Protein AF-A0A7S3T063-F1 (afdb_monomer)

Solvent-acc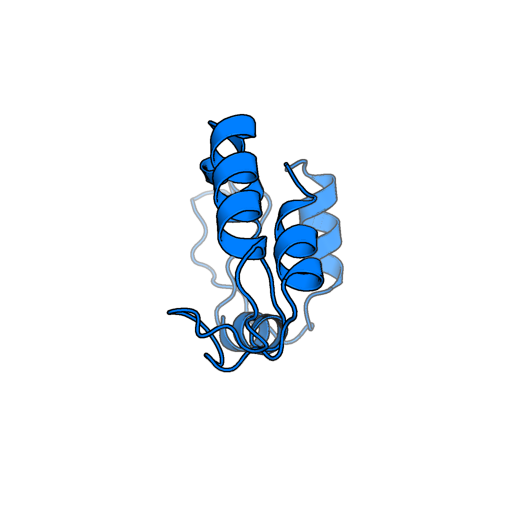essible surface area (backbone atoms only — not comparable to full-atom values): 6629 Å² total; per-residue (Å²): 140,52,78,67,58,60,54,60,54,58,73,70,54,69,91,82,62,51,67,52,90,76,65,58,81,89,59,77,56,102,69,81,54,65,68,63,61,61,69,60,50,64,74,53,37,84,64,90,70,63,55,68,66,44,54,76,72,51,52,55,79,47,38,68,64,46,52,52,49,53,54,59,58,40,71,49,94,51,61,60,45,70,56,100,61,74,68,45,72,41,81,40,44,36,67,58,55,52,59,49,51,75,88,101

InterPro domains:
  IPR025638 Protein of unknown function DUF4336 [PF14234] (26-103)
  IPR025638 Protein of unknown function DUF4336 [PTHR33835] (39-104)

Structure (mmCIF, N/CA/C/O backbone):
data_AF-A0A7S3T063-F1
#
_entry.id   AF-A0A7S3T063-F1
#
loop_
_atom_site.group_PDB
_atom_site.id
_atom_site.type_symbol
_atom_site.label_atom_id
_atom_site.label_alt_id
_atom_site.label_comp_id
_atom_site.label_asym_id
_atom_site.label_entity_id
_atom_site.label_seq_id
_atom_site.pd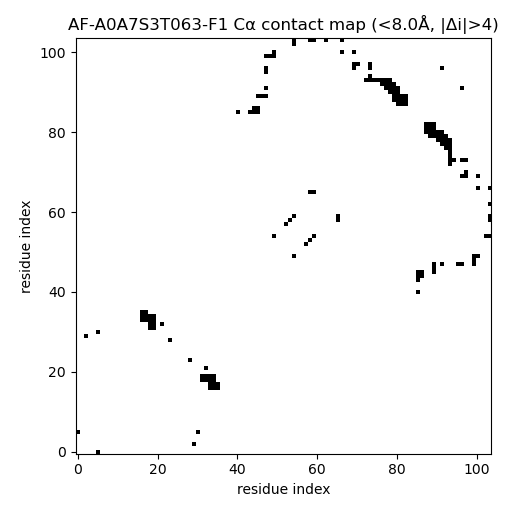bx_PDB_ins_code
_atom_site.Cartn_x
_atom_site.Cartn_y
_atom_site.Cartn_z
_atom_site.occupancy
_atom_site.B_iso_or_equiv
_atom_site.auth_seq_id
_atom_site.auth_comp_id
_atom_site.auth_asym_id
_atom_site.auth_atom_id
_atom_site.pdbx_PDB_model_num
ATOM 1 N N . VAL A 1 1 ? 14.591 9.531 -4.959 1.00 48.91 1 VAL A N 1
ATOM 2 C CA . VAL A 1 1 ? 15.380 8.591 -5.811 1.00 48.91 1 VAL A CA 1
ATOM 3 C C . VAL A 1 1 ? 16.777 9.140 -6.090 1.00 48.91 1 VAL A C 1
ATOM 5 O O . VAL A 1 1 ? 16.905 10.189 -6.709 1.00 48.91 1 VAL A O 1
ATOM 8 N N . THR A 1 2 ? 17.823 8.440 -5.653 1.00 49.16 2 THR A N 1
ATOM 9 C CA . THR A 1 2 ? 19.228 8.805 -5.925 1.00 49.16 2 THR A CA 1
ATOM 10 C C . THR A 1 2 ? 19.820 7.766 -6.874 1.00 49.16 2 THR A C 1
ATOM 12 O O . THR A 1 2 ? 19.411 6.611 -6.841 1.00 49.16 2 THR A O 1
ATOM 15 N N . LEU A 1 3 ? 20.825 8.117 -7.680 1.00 42.97 3 LEU A N 1
ATOM 16 C CA . LEU A 1 3 ? 21.509 7.192 -8.607 1.00 42.97 3 LEU A CA 1
ATOM 17 C C . LEU A 1 3 ? 21.862 5.821 -7.982 1.00 42.97 3 LEU A C 1
ATOM 19 O O . LEU A 1 3 ? 21.784 4.791 -8.646 1.00 42.97 3 LEU A O 1
ATOM 23 N N . LYS A 1 4 ? 22.173 5.795 -6.679 1.00 46.50 4 LYS A N 1
ATOM 24 C CA . LYS A 1 4 ? 22.447 4.569 -5.915 1.00 46.50 4 LYS A CA 1
ATOM 25 C C . LYS A 1 4 ? 21.251 3.613 -5.801 1.00 46.50 4 LYS A C 1
ATOM 27 O O . LYS A 1 4 ? 21.461 2.407 -5.881 1.00 46.50 4 LYS A O 1
ATOM 32 N N . SER A 1 5 ? 20.022 4.112 -5.637 1.00 45.81 5 SER A N 1
ATOM 33 C CA . SER A 1 5 ? 18.836 3.248 -5.532 1.00 45.81 5 SER A CA 1
ATOM 34 C C . SER A 1 5 ? 18.488 2.615 -6.881 1.00 45.81 5 SER A C 1
ATOM 36 O O . SER A 1 5 ? 18.185 1.429 -6.937 1.00 45.81 5 SER A O 1
ATOM 38 N N . CYS A 1 6 ? 18.654 3.356 -7.983 1.00 43.78 6 CYS A N 1
ATOM 39 C CA . CYS A 1 6 ? 18.467 2.819 -9.336 1.00 43.78 6 CYS A CA 1
ATOM 40 C C . CYS A 1 6 ? 19.460 1.690 -9.663 1.00 43.78 6 CYS A C 1
ATOM 42 O O . CYS A 1 6 ? 19.092 0.699 -10.292 1.00 43.78 6 CYS A O 1
ATOM 44 N N . LEU A 1 7 ? 20.715 1.814 -9.217 1.00 49.94 7 LEU A N 1
ATOM 45 C CA . LEU A 1 7 ? 21.749 0.791 -9.416 1.00 49.94 7 LEU A CA 1
ATOM 46 C C . LEU A 1 7 ? 21.499 -0.473 -8.578 1.00 49.94 7 LEU A C 1
ATOM 48 O O . LEU A 1 7 ? 21.766 -1.580 -9.047 1.00 49.94 7 LEU A O 1
ATOM 52 N N . ALA A 1 8 ? 20.958 -0.323 -7.367 1.00 54.00 8 ALA A N 1
ATOM 53 C CA . ALA A 1 8 ? 20.599 -1.451 -6.508 1.00 54.00 8 ALA A CA 1
ATOM 54 C C . ALA A 1 8 ? 19.398 -2.249 -7.048 1.00 54.00 8 ALA A C 1
ATOM 56 O O . ALA A 1 8 ? 19.343 -3.464 -6.877 1.00 54.00 8 ALA A O 1
ATOM 57 N N . ASP A 1 9 ? 18.464 -1.593 -7.737 1.00 53.75 9 ASP A N 1
ATOM 58 C CA . ASP A 1 9 ? 17.361 -2.275 -8.423 1.00 53.75 9 ASP A CA 1
ATOM 59 C C . ASP A 1 9 ? 17.815 -2.977 -9.708 1.00 53.75 9 ASP A C 1
ATOM 61 O O . ASP A 1 9 ? 17.300 -4.042 -10.050 1.00 53.75 9 ASP A O 1
ATOM 65 N N . LEU A 1 10 ? 18.811 -2.430 -10.415 1.00 53.16 10 LEU A N 1
ATOM 66 C CA . LEU A 1 10 ? 19.389 -3.068 -11.604 1.00 53.16 10 LEU A CA 1
ATOM 67 C C . LEU A 1 10 ? 20.066 -4.406 -11.279 1.00 53.16 10 LEU A C 1
ATOM 69 O O . LEU A 1 10 ? 19.980 -5.333 -12.083 1.00 53.16 10 LEU A O 1
ATOM 73 N N . SER A 1 11 ? 20.689 -4.539 -10.105 1.00 57.84 11 SER A N 1
ATOM 74 C CA . SER A 1 11 ? 21.353 -5.785 -9.696 1.00 57.84 11 SER A CA 1
ATOM 75 C C . SER A 1 11 ? 20.384 -6.912 -9.324 1.00 57.84 11 SER A C 1
ATOM 77 O O . SER A 1 11 ? 20.790 -8.073 -9.291 1.00 57.84 11 SER A O 1
ATOM 79 N N . ARG A 1 12 ? 19.103 -6.596 -9.089 1.00 57.91 12 ARG A N 1
ATOM 80 C CA . ARG A 1 12 ? 18.048 -7.575 -8.775 1.00 57.91 12 ARG A CA 1
ATOM 81 C C . ARG A 1 12 ? 17.314 -8.099 -10.008 1.00 57.91 12 ARG A C 1
ATOM 83 O O . ARG A 1 12 ? 16.494 -9.006 -9.882 1.00 57.91 12 ARG A O 1
ATOM 90 N N . ARG A 1 13 ? 17.575 -7.546 -11.198 1.00 57.06 13 ARG A N 1
ATOM 91 C CA . ARG A 1 13 ? 16.874 -7.959 -12.420 1.00 57.06 13 ARG A CA 1
ATOM 92 C C . ARG A 1 13 ? 17.368 -9.330 -12.902 1.00 57.06 13 ARG A C 1
ATOM 94 O O . ARG A 1 13 ? 18.580 -9.557 -12.951 1.00 57.06 13 ARG A O 1
ATOM 101 N N . PRO A 1 14 ? 16.466 -10.235 -13.320 1.00 56.91 14 PRO A N 1
ATOM 102 C CA . PRO A 1 14 ? 16.871 -11.451 -14.011 1.00 56.91 14 PRO A CA 1
ATOM 103 C C . PRO A 1 14 ? 17.581 -11.085 -15.323 1.00 56.91 14 PRO A C 1
ATOM 105 O O . PRO A 1 14 ? 17.113 -10.236 -16.083 1.00 56.91 14 PRO A O 1
ATOM 108 N N . ARG A 1 15 ? 18.721 -11.736 -15.597 1.00 55.38 15 ARG A N 1
ATOM 109 C CA . ARG A 1 15 ? 19.608 -11.443 -16.747 1.00 55.38 15 ARG A CA 1
ATOM 110 C C . ARG A 1 15 ? 18.946 -11.601 -18.126 1.00 55.38 15 ARG A C 1
ATOM 112 O O . ARG A 1 15 ? 19.551 -11.236 -19.124 1.00 55.38 15 ARG A O 1
ATOM 119 N N . THR A 1 16 ? 17.742 -12.162 -18.188 1.00 51.44 16 THR A N 1
ATOM 120 C CA . THR A 1 16 ? 17.015 -12.524 -19.413 1.00 51.44 16 THR A CA 1
ATOM 121 C C . THR A 1 16 ? 16.123 -11.415 -19.970 1.00 51.44 16 THR A C 1
ATOM 123 O O . THR A 1 16 ? 15.479 -11.611 -20.995 1.00 51.44 16 THR A O 1
ATOM 126 N N . MET A 1 17 ? 16.042 -10.261 -19.310 1.00 55.38 17 MET A N 1
ATOM 127 C CA . MET A 1 17 ? 15.191 -9.158 -19.752 1.00 55.38 17 MET A CA 1
ATOM 128 C C . MET A 1 17 ? 15.874 -8.412 -20.910 1.00 55.38 17 MET A C 1
ATOM 130 O O . MET A 1 17 ? 16.833 -7.670 -20.693 1.00 55.38 17 MET A O 1
ATOM 134 N N . GLU A 1 18 ? 15.411 -8.616 -22.147 1.00 55.25 18 GLU A N 1
ATOM 135 C CA . GLU A 1 18 ? 15.943 -7.879 -23.297 1.00 55.25 18 GLU A CA 1
ATOM 136 C C . GLU A 1 18 ? 15.711 -6.371 -23.127 1.00 55.25 18 GLU A C 1
ATOM 138 O O . GLU A 1 18 ? 14.642 -5.921 -22.710 1.00 55.25 18 GLU A O 1
ATOM 143 N N . VAL A 1 19 ? 16.720 -5.573 -23.461 1.00 57.41 19 VAL A N 1
ATOM 144 C CA . VAL A 1 19 ? 16.667 -4.112 -23.377 1.00 57.41 19 VAL A CA 1
ATOM 145 C C . VAL A 1 19 ? 16.131 -3.535 -24.692 1.00 57.41 19 VAL A C 1
ATOM 147 O O . VAL A 1 19 ? 16.509 -3.969 -25.785 1.00 57.41 19 VAL A O 1
ATOM 150 N N . LEU A 1 20 ? 15.241 -2.542 -24.618 1.00 51.25 20 LEU A N 1
ATOM 151 C CA . LEU A 1 20 ? 14.854 -1.752 -25.787 1.00 51.25 20 LEU A CA 1
ATOM 152 C C . LEU A 1 20 ? 16.029 -0.856 -26.195 1.00 51.25 20 LEU A C 1
ATOM 154 O O . LEU A 1 20 ? 16.484 -0.031 -25.410 1.00 51.25 20 LEU A O 1
ATOM 158 N N . SER A 1 21 ? 16.464 -0.968 -27.451 1.00 52.41 21 SER A N 1
ATOM 159 C CA . SER A 1 21 ? 17.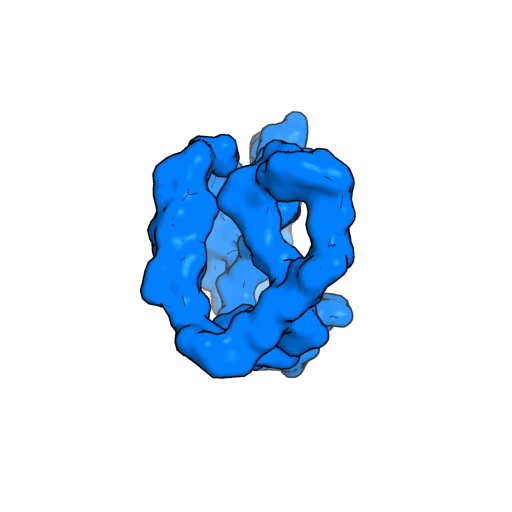381 -0.029 -28.123 1.00 52.41 21 SER A CA 1
ATOM 160 C C . SER A 1 21 ? 16.641 1.246 -28.571 1.00 52.41 21 SER A C 1
ATOM 162 O O . SER A 1 21 ? 16.869 1.761 -29.661 1.00 52.41 21 SER A O 1
ATOM 164 N N . GLY A 1 22 ? 15.676 1.706 -27.771 1.00 51.56 22 GLY A N 1
ATOM 165 C CA . GLY A 1 22 ? 14.892 2.922 -28.007 1.00 51.56 22 GLY A CA 1
ATOM 166 C C . GLY A 1 22 ? 15.525 4.120 -27.312 1.00 51.56 22 GLY A C 1
ATOM 167 O O . GLY A 1 22 ? 14.836 4.863 -26.618 1.00 51.56 22 GLY A O 1
ATOM 168 N N . ASP A 1 23 ? 16.849 4.224 -27.410 1.00 52.88 23 ASP A N 1
ATOM 169 C CA . ASP A 1 23 ? 17.638 5.228 -26.717 1.00 52.88 23 ASP A CA 1
ATOM 170 C C . ASP A 1 23 ? 17.194 6.626 -27.171 1.00 52.88 23 ASP A C 1
ATOM 172 O O . ASP A 1 23 ? 17.223 6.965 -28.355 1.00 52.88 23 ASP A O 1
ATOM 176 N N . VAL A 1 24 ? 16.826 7.472 -26.207 1.00 54.88 24 VAL A N 1
ATOM 177 C CA . VAL A 1 24 ? 17.050 8.916 -26.351 1.00 54.88 24 VAL A CA 1
ATOM 178 C C . VAL A 1 24 ? 18.482 9.106 -26.860 1.00 54.88 24 VAL A C 1
ATOM 180 O O . VAL A 1 24 ? 19.384 8.446 -26.325 1.00 54.88 24 VAL A O 1
ATOM 183 N N . PRO A 1 25 ? 18.721 9.979 -27.857 1.00 54.66 25 PRO A N 1
ATOM 184 C CA . PRO A 1 25 ? 20.057 10.181 -28.397 1.00 54.66 25 PRO A CA 1
ATOM 185 C C . PRO A 1 25 ? 21.076 10.365 -27.269 1.00 54.66 25 PRO A C 1
ATOM 187 O O . PRO A 1 25 ? 20.818 11.100 -26.316 1.00 54.66 25 PRO A O 1
ATOM 190 N N . LEU A 1 26 ? 22.221 9.686 -27.381 1.00 66.56 26 LEU A N 1
ATOM 191 C CA . LEU A 1 26 ? 23.342 9.747 -26.431 1.00 66.56 26 LEU A CA 1
ATOM 192 C C . LEU A 1 26 ? 23.126 9.058 -25.070 1.00 66.56 26 LEU A C 1
ATOM 194 O O . LEU A 1 26 ? 23.961 9.224 -24.185 1.00 66.56 26 LEU A O 1
ATOM 198 N N . GLY A 1 27 ? 22.062 8.270 -24.878 1.00 65.62 27 GLY A N 1
ATOM 199 C CA . GLY A 1 27 ? 21.883 7.520 -23.627 1.00 65.62 27 GLY A CA 1
ATOM 200 C C . GLY A 1 27 ? 21.690 8.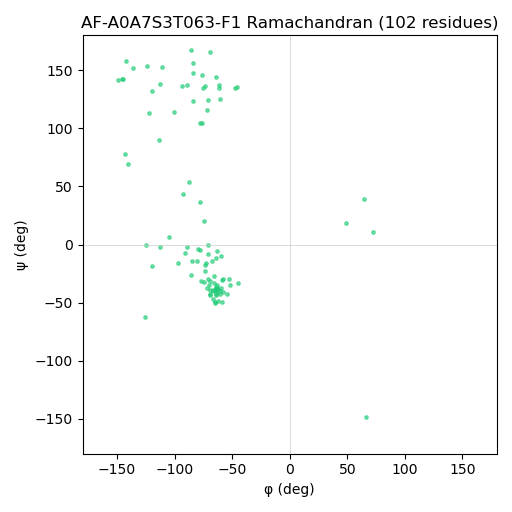431 -22.409 1.00 65.62 27 GLY A C 1
ATOM 201 O O . GLY A 1 27 ? 22.219 8.160 -21.335 1.00 65.62 27 GLY A O 1
ATOM 202 N N . LEU A 1 28 ? 20.939 9.524 -22.592 1.00 72.81 28 LEU A N 1
ATOM 203 C CA . LEU A 1 28 ? 20.716 10.593 -21.608 1.00 72.81 28 LEU A CA 1
ATOM 204 C C . LEU A 1 28 ? 20.220 10.105 -20.234 1.00 72.81 28 LEU A C 1
ATOM 206 O O . LEU A 1 28 ? 20.486 10.747 -19.217 1.00 72.81 28 LEU A O 1
ATOM 210 N N . TYR A 1 29 ? 19.488 8.991 -20.185 1.00 71.06 29 TYR A N 1
ATOM 211 C CA . TYR A 1 29 ? 18.967 8.452 -18.932 1.00 71.06 29 TYR A CA 1
ATOM 212 C C . TYR A 1 29 ? 19.912 7.410 -18.319 1.00 71.06 29 TYR A C 1
ATOM 214 O O . TYR A 1 29 ? 20.356 6.498 -19.015 1.00 71.06 29 TYR A O 1
ATOM 222 N N . PRO A 1 30 ? 20.150 7.445 -16.993 1.00 72.44 30 PRO A N 1
ATOM 223 C CA . PRO A 1 30 ? 20.968 6.453 -16.294 1.00 72.44 30 PRO A CA 1
ATOM 224 C C . PRO A 1 30 ? 20.264 5.092 -16.102 1.00 72.44 30 PRO A C 1
ATOM 226 O O . PRO A 1 30 ? 20.643 4.313 -15.227 1.00 72.44 30 PRO A O 1
ATOM 229 N N . TRP A 1 31 ? 19.228 4.787 -16.888 1.00 71.31 31 TRP A N 1
ATOM 230 C CA . TRP A 1 31 ? 18.508 3.513 -16.875 1.00 71.31 31 TRP A CA 1
ATOM 231 C C . TRP A 1 31 ? 18.115 3.089 -18.291 1.00 71.31 31 TRP A C 1
ATOM 233 O O . TRP A 1 31 ? 18.015 3.899 -19.208 1.00 71.31 31 TRP A O 1
ATOM 243 N N . ARG A 1 32 ? 17.876 1.787 -18.454 1.00 72.31 32 ARG A N 1
ATOM 244 C CA . ARG A 1 32 ? 17.463 1.159 -19.712 1.00 72.31 32 ARG A CA 1
ATOM 245 C C . ARG A 1 32 ? 16.032 0.633 -19.593 1.00 72.31 32 ARG A C 1
ATOM 247 O O . ARG A 1 32 ? 15.682 0.037 -18.567 1.00 72.31 32 ARG A O 1
ATOM 254 N N . TRP A 1 33 ? 15.230 0.835 -20.638 1.00 71.62 33 TRP A N 1
ATOM 255 C CA . TRP A 1 33 ? 13.874 0.293 -20.728 1.00 71.62 33 TRP A CA 1
ATOM 256 C C . TRP A 1 33 ? 13.921 -1.198 -21.035 1.00 71.62 33 TRP A C 1
ATOM 258 O O . TRP A 1 33 ? 14.674 -1.648 -21.901 1.00 71.62 33 TRP A O 1
ATOM 268 N N . ALA A 1 34 ? 13.118 -1.969 -20.320 1.00 73.56 34 ALA A N 1
ATOM 269 C CA . ALA A 1 34 ? 12.968 -3.383 -20.595 1.00 73.56 34 ALA A CA 1
ATOM 270 C C . ALA A 1 34 ? 11.939 -3.628 -21.702 1.00 73.56 34 ALA A C 1
ATOM 272 O O . ALA A 1 34 ? 10.966 -2.889 -21.808 1.00 73.56 34 ALA A O 1
ATOM 273 N N . ARG A 1 35 ? 12.137 -4.680 -22.501 1.00 74.19 35 ARG A N 1
ATOM 274 C CA . ARG A 1 35 ? 11.189 -5.114 -23.540 1.00 74.19 35 ARG A CA 1
ATOM 275 C C . ARG A 1 35 ? 9.979 -5.854 -22.994 1.00 74.19 35 ARG A C 1
ATOM 277 O O . ARG A 1 35 ? 8.920 -5.804 -23.605 1.00 74.19 35 ARG A O 1
ATOM 284 N N . ASP A 1 36 ? 10.155 -6.567 -21.888 1.00 82.31 36 ASP A N 1
ATOM 285 C CA . A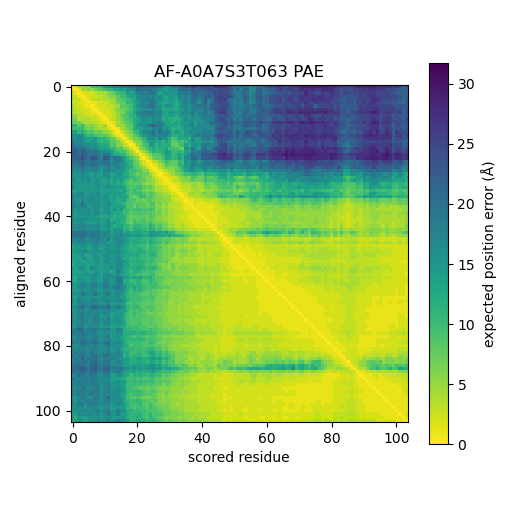SP A 1 36 ? 9.110 -7.385 -21.283 1.00 82.31 36 ASP A CA 1
ATOM 286 C C . ASP A 1 36 ? 8.861 -6.935 -19.850 1.00 82.31 36 ASP A C 1
ATOM 288 O O . ASP A 1 36 ? 9.717 -7.091 -18.982 1.00 82.31 36 ASP A O 1
ATOM 292 N N . GLU A 1 37 ? 7.682 -6.380 -19.601 1.00 80.75 37 GLU A N 1
ATOM 293 C CA . GLU A 1 37 ? 7.273 -5.927 -18.275 1.00 80.75 37 GLU A CA 1
ATOM 294 C C . GLU A 1 37 ? 6.669 -7.060 -17.433 1.00 80.75 37 GLU A C 1
ATOM 296 O O . GLU A 1 37 ? 6.579 -6.926 -16.211 1.00 80.75 37 GLU A O 1
ATOM 301 N N . ARG A 1 38 ? 6.304 -8.204 -18.041 1.00 86.81 38 ARG A N 1
ATOM 302 C CA . ARG A 1 38 ? 5.640 -9.322 -17.345 1.00 86.81 38 ARG A CA 1
ATOM 303 C C . ARG A 1 38 ? 6.407 -9.810 -16.113 1.00 86.81 38 ARG A C 1
ATOM 305 O O . ARG A 1 38 ? 5.754 -9.987 -15.090 1.00 86.81 38 ARG A O 1
ATOM 312 N N . PRO A 1 39 ? 7.749 -9.966 -16.126 1.00 86.06 39 PRO A N 1
ATOM 313 C CA . PRO A 1 39 ? 8.489 -10.358 -14.925 1.00 86.06 39 PRO A CA 1
ATOM 314 C C . PRO A 1 39 ? 8.325 -9.367 -13.766 1.00 86.06 39 PRO A C 1
ATOM 316 O O . PRO A 1 39 ? 8.216 -9.780 -12.615 1.00 86.06 39 PRO A O 1
ATOM 319 N N . SER A 1 40 ? 8.268 -8.065 -14.061 1.00 82.75 40 SER A N 1
ATOM 320 C CA . SER A 1 40 ? 8.048 -7.023 -13.052 1.00 82.75 40 SER A CA 1
ATOM 321 C C . SER A 1 40 ? 6.629 -7.086 -12.488 1.00 82.75 40 SER A C 1
ATOM 323 O O . SER A 1 40 ? 6.447 -7.008 -11.276 1.00 82.75 40 SER A O 1
ATOM 325 N N . PHE A 1 41 ? 5.622 -7.274 -13.347 1.00 84.44 41 PHE A N 1
ATOM 326 C CA . PHE A 1 41 ? 4.236 -7.444 -12.904 1.00 84.44 41 PHE A CA 1
ATOM 327 C C . PHE A 1 41 ? 4.061 -8.714 -12.063 1.00 84.44 41 PHE A C 1
ATOM 329 O O . PHE A 1 41 ? 3.440 -8.657 -11.005 1.00 84.44 41 PHE A O 1
ATOM 336 N N . GLU A 1 42 ? 4.657 -9.834 -12.475 1.00 85.94 42 GLU A N 1
ATOM 337 C CA . GLU A 1 42 ? 4.648 -11.090 -11.718 1.00 85.94 42 GLU A CA 1
ATOM 338 C C . GLU A 1 42 ? 5.308 -10.946 -10.343 1.00 85.94 42 GLU A C 1
ATOM 340 O O . GLU A 1 42 ? 4.774 -11.437 -9.350 1.00 85.94 42 GLU A O 1
ATOM 345 N N . ALA A 1 43 ? 6.414 -10.205 -10.246 1.00 83.50 43 ALA A N 1
ATOM 346 C CA . ALA A 1 43 ? 7.062 -9.932 -8.966 1.00 83.50 43 ALA A CA 1
ATOM 347 C C . ALA A 1 43 ? 6.198 -9.074 -8.018 1.00 83.50 43 ALA A C 1
ATOM 349 O O . ALA A 1 43 ? 6.336 -9.181 -6.800 1.00 83.50 43 ALA A O 1
ATOM 350 N N . LEU A 1 44 ? 5.304 -8.235 -8.556 1.00 82.06 44 LEU A N 1
ATOM 351 C CA . LEU A 1 44 ? 4.482 -7.302 -7.777 1.00 82.06 44 LEU A CA 1
ATOM 352 C C . LEU A 1 44 ? 3.067 -7.818 -7.474 1.00 82.06 44 LEU A C 1
ATOM 354 O O . LEU A 1 44 ? 2.402 -7.287 -6.587 1.00 82.06 44 LEU A O 1
ATOM 358 N N . ARG A 1 45 ? 2.580 -8.852 -8.172 1.00 79.50 45 ARG A N 1
ATOM 359 C CA . ARG A 1 45 ? 1.145 -9.184 -8.187 1.00 79.50 45 ARG A CA 1
ATOM 360 C C . ARG A 1 45 ? 0.558 -9.760 -6.889 1.00 79.50 45 ARG A C 1
ATOM 362 O O . ARG A 1 45 ? -0.654 -9.953 -6.836 1.00 79.50 45 ARG A O 1
ATOM 369 N N . GLY A 1 46 ? 1.368 -10.092 -5.882 1.00 73.94 46 GLY A N 1
ATOM 370 C CA . GLY A 1 46 ? 0.949 -10.914 -4.733 1.00 73.94 46 GLY A CA 1
ATOM 371 C C . GLY A 1 46 ? 0.898 -10.222 -3.368 1.00 73.94 46 GLY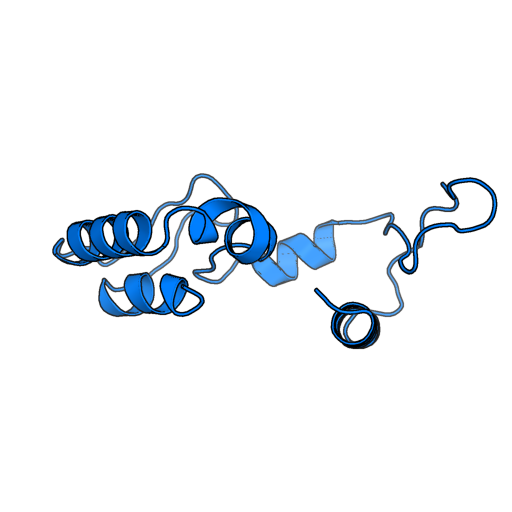 A C 1
ATOM 372 O O . GLY A 1 46 ? 0.542 -10.872 -2.388 1.00 73.94 46 GLY A O 1
ATOM 373 N N . GLY A 1 47 ? 1.267 -8.944 -3.274 1.00 82.44 47 GLY A N 1
ATOM 374 C CA . GLY A 1 47 ? 1.406 -8.242 -1.996 1.00 82.44 47 GLY A CA 1
ATOM 375 C C . GLY A 1 47 ? 0.557 -6.983 -1.903 1.00 82.44 47 GLY A C 1
ATOM 376 O O . GLY A 1 47 ? 0.272 -6.334 -2.908 1.00 82.44 47 GLY A O 1
ATOM 377 N N . LEU A 1 48 ? 0.191 -6.612 -0.674 1.00 88.94 48 LEU A N 1
ATOM 378 C CA . LEU A 1 48 ? -0.291 -5.263 -0.406 1.00 88.94 48 LEU A CA 1
ATOM 379 C C . LEU A 1 48 ? 0.894 -4.302 -0.501 1.00 88.94 48 LEU A C 1
ATOM 381 O O . LEU A 1 48 ? 1.830 -4.403 0.288 1.00 88.94 48 LEU A O 1
ATOM 385 N N . LEU A 1 49 ? 0.857 -3.392 -1.469 1.00 86.00 49 LEU A N 1
ATOM 386 C CA . LEU A 1 49 ? 1.889 -2.378 -1.644 1.00 86.00 49 LEU A CA 1
ATOM 387 C C . LEU A 1 49 ? 1.283 -1.072 -2.156 1.00 86.00 49 LEU A C 1
ATOM 389 O O . LEU A 1 49 ? 0.409 -1.077 -3.024 1.00 86.00 49 LEU A O 1
ATOM 393 N N . CYS A 1 50 ? 1.800 0.051 -1.669 1.00 90.38 50 CYS A N 1
ATOM 394 C CA . CYS A 1 50 ? 1.709 1.321 -2.380 1.00 90.38 50 CYS A CA 1
ATOM 395 C C . CYS A 1 50 ? 2.858 1.362 -3.390 1.00 90.38 50 CYS A C 1
ATOM 397 O O . CYS A 1 50 ? 4.011 1.185 -3.013 1.00 90.38 50 CYS A O 1
ATOM 399 N N . ALA A 1 51 ? 2.5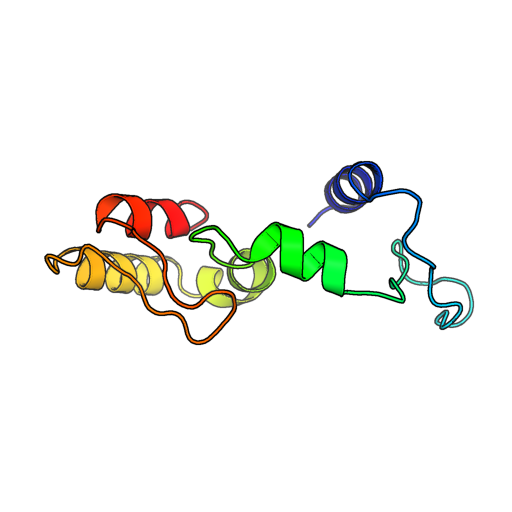80 1.542 -4.682 1.00 87.56 51 ALA A N 1
ATOM 400 C CA . ALA A 1 51 ? 3.646 1.515 -5.686 1.00 87.56 51 ALA A CA 1
ATOM 401 C C . ALA A 1 51 ? 4.634 2.681 -5.462 1.00 87.56 51 ALA A C 1
ATOM 403 O O . ALA A 1 51 ? 4.172 3.774 -5.129 1.00 87.56 51 ALA A O 1
ATOM 404 N N . PRO A 1 52 ? 5.954 2.512 -5.690 1.00 86.88 52 PRO A N 1
ATOM 405 C CA . PRO A 1 52 ? 6.956 3.546 -5.394 1.00 86.88 52 PRO A CA 1
ATOM 406 C C . PRO A 1 52 ? 6.651 4.923 -5.996 1.00 86.88 52 PRO A C 1
ATOM 408 O O . PRO A 1 52 ? 6.891 5.947 -5.368 1.00 86.88 52 PRO A O 1
ATOM 411 N N . ILE A 1 53 ? 6.051 4.966 -7.191 1.00 87.62 53 ILE A N 1
ATOM 412 C CA . ILE A 1 53 ? 5.644 6.229 -7.820 1.00 87.62 53 ILE A CA 1
ATOM 413 C C . ILE A 1 53 ? 4.568 6.972 -7.012 1.00 87.62 53 ILE A C 1
ATOM 415 O O . ILE A 1 53 ? 4.599 8.197 -6.928 1.00 87.62 53 ILE A O 1
ATOM 419 N N . LEU A 1 54 ? 3.637 6.242 -6.386 1.00 91.31 54 LEU A N 1
ATOM 420 C CA . LEU A 1 54 ? 2.626 6.823 -5.507 1.00 91.31 54 LEU A CA 1
ATOM 421 C C . LEU A 1 54 ? 3.275 7.352 -4.229 1.00 91.31 54 LEU A C 1
ATOM 423 O O . LEU A 1 54 ? 2.890 8.421 -3.769 1.00 91.31 54 LEU A O 1
ATOM 427 N N . GLN A 1 55 ? 4.266 6.631 -3.698 1.00 92.56 55 GLN A N 1
ATOM 428 C CA . GLN A 1 55 ? 4.970 7.012 -2.475 1.00 92.56 55 GLN A CA 1
ATOM 429 C C . GLN A 1 55 ? 5.757 8.315 -2.650 1.00 92.56 55 GLN A C 1
ATOM 431 O O . GLN A 1 55 ? 5.604 9.252 -1.874 1.00 92.56 55 GLN A O 1
ATOM 436 N N . GLU A 1 56 ? 6.553 8.395 -3.715 1.00 91.50 56 GLU A N 1
ATOM 437 C CA . GLU A 1 56 ? 7.527 9.473 -3.907 1.00 91.50 56 GLU A CA 1
ATOM 438 C C . GLU A 1 56 ? 6.944 10.725 -4.571 1.00 91.50 56 GLU A C 1
ATOM 440 O O . GLU A 1 56 ? 7.503 11.812 -4.414 1.00 91.50 56 GLU A O 1
ATOM 445 N N . LEU A 1 57 ? 5.870 10.596 -5.362 1.00 92.62 57 LEU A N 1
ATOM 446 C CA . LEU A 1 57 ? 5.399 11.696 -6.214 1.00 92.62 57 LEU A CA 1
ATOM 447 C C . LEU A 1 57 ? 3.979 12.177 -5.926 1.00 92.62 57 LEU A C 1
ATOM 449 O O . LEU A 1 57 ? 3.618 13.248 -6.426 1.00 92.62 57 LEU A O 1
ATOM 453 N N . ILE A 1 58 ? 3.149 11.392 -5.233 1.00 94.50 58 ILE A N 1
ATOM 454 C CA . ILE A 1 58 ? 1.705 11.656 -5.132 1.00 94.50 58 ILE A CA 1
ATOM 455 C C . ILE A 1 58 ? 1.252 11.727 -3.676 1.00 94.50 58 ILE A C 1
ATOM 457 O O . ILE A 1 58 ? 0.774 12.772 -3.243 1.00 94.50 58 ILE A O 1
ATOM 461 N N . LEU A 1 59 ? 1.387 10.635 -2.927 1.00 95.25 59 LEU A N 1
ATOM 462 C CA . LEU A 1 59 ? 0.818 10.495 -1.584 1.00 95.25 59 LEU A CA 1
ATOM 463 C C . LEU A 1 59 ? 1.583 11.313 -0.534 1.00 95.25 59 LEU A C 1
ATOM 465 O O . LEU A 1 59 ? 1.006 11.720 0.467 1.00 95.25 59 LEU A O 1
ATOM 469 N N . ASN A 1 60 ? 2.845 11.646 -0.803 1.00 93.69 60 ASN A N 1
ATOM 470 C CA . ASN A 1 60 ? 3.662 12.527 0.030 1.00 93.69 60 ASN A CA 1
ATOM 471 C C . ASN A 1 60 ? 3.364 14.030 -0.134 1.00 93.69 60 ASN A C 1
ATOM 473 O O . ASN A 1 60 ? 3.951 14.841 0.576 1.00 93.69 60 ASN A O 1
ATOM 477 N N . ARG A 1 61 ? 2.483 14.437 -1.060 1.00 96.38 61 ARG A N 1
ATOM 478 C CA . ARG A 1 61 ? 2.144 15.862 -1.252 1.00 96.38 61 ARG A CA 1
ATOM 479 C C . ARG A 1 61 ? 1.313 16.436 -0.106 1.00 96.38 61 ARG A C 1
ATOM 481 O O . ARG A 1 61 ? 1.402 17.628 0.164 1.00 96.38 61 ARG A O 1
ATOM 488 N N . PHE A 1 62 ? 0.514 15.584 0.532 1.00 97.06 62 PHE A N 1
ATOM 489 C CA . PHE A 1 62 ? -0.377 15.905 1.647 1.00 97.06 62 PHE A CA 1
ATOM 490 C C . PHE A 1 62 ? -0.326 14.738 2.649 1.00 97.06 62 PHE A C 1
ATOM 492 O O . PHE A 1 62 ? -1.256 13.923 2.697 1.00 97.06 62 PHE A O 1
ATOM 499 N N . PRO A 1 63 ? 0.815 14.551 3.343 1.00 96.44 63 PRO A N 1
ATOM 500 C CA . PRO A 1 63 ? 1.089 13.325 4.091 1.00 96.44 63 PRO A CA 1
ATOM 501 C C . PRO A 1 63 ? 0.138 13.154 5.278 1.00 96.44 63 PRO A C 1
ATOM 503 O O . PRO A 1 63 ? -0.378 12.060 5.492 1.00 96.44 63 PRO A O 1
ATOM 506 N N . GLU A 1 64 ? -0.177 14.242 5.985 1.00 97.88 64 GLU A N 1
ATOM 507 C CA . GLU A 1 64 ? -1.099 14.231 7.121 1.00 97.88 64 GLU A CA 1
ATOM 508 C C . GLU A 1 64 ? -2.520 13.858 6.674 1.00 97.88 64 GLU A C 1
ATOM 510 O O . GLU A 1 64 ? -3.130 12.937 7.213 1.00 97.88 64 GLU A O 1
ATOM 515 N N . GLU A 1 65 ? -3.048 14.498 5.630 1.00 98.06 65 GLU A N 1
ATOM 516 C CA . GLU A 1 65 ? -4.385 14.216 5.104 1.00 98.06 65 GLU A CA 1
ATOM 517 C C . GLU A 1 65 ? -4.494 12.789 4.553 1.00 98.06 65 GLU A C 1
ATOM 519 O O . GLU A 1 65 ? -5.518 12.116 4.740 1.00 98.06 65 GLU A O 1
ATOM 524 N N . THR A 1 66 ? -3.429 12.308 3.906 1.00 97.56 66 THR A N 1
ATOM 525 C CA . THR A 1 66 ? -3.346 10.941 3.385 1.00 97.56 66 THR A CA 1
ATOM 526 C C . THR A 1 66 ? -3.331 9.925 4.524 1.00 97.56 66 THR A C 1
ATOM 528 O O . THR A 1 66 ? -4.112 8.968 4.499 1.00 97.56 66 THR A O 1
ATOM 531 N N . LEU A 1 67 ? -2.516 10.146 5.559 1.00 97.75 67 LEU A N 1
ATOM 532 C CA . LEU A 1 67 ? -2.440 9.262 6.720 1.00 97.75 67 LEU A CA 1
ATOM 533 C C . LEU A 1 67 ? -3.741 9.276 7.532 1.00 97.75 67 LEU A C 1
ATOM 535 O O . LEU A 1 67 ? -4.220 8.222 7.960 1.00 97.75 67 LEU A O 1
ATOM 539 N N . GLN A 1 68 ? -4.383 10.436 7.686 1.00 98.44 68 GLN A N 1
ATOM 540 C CA . GLN A 1 68 ? -5.705 10.544 8.303 1.00 98.44 68 GLN A CA 1
ATOM 541 C C . GLN A 1 68 ? -6.752 9.744 7.526 1.00 98.44 68 GLN A C 1
ATOM 543 O O . GLN A 1 68 ? -7.575 9.050 8.130 1.00 98.44 68 GLN A O 1
ATOM 548 N N . TRP A 1 69 ? -6.741 9.810 6.191 1.00 97.94 69 TRP A N 1
ATOM 549 C CA . TRP A 1 69 ? -7.621 8.989 5.361 1.00 97.94 69 TRP A CA 1
ATOM 550 C C . TRP A 1 69 ? -7.342 7.492 5.541 1.00 97.94 69 TRP A C 1
ATOM 552 O O . TRP A 1 69 ? -8.281 6.743 5.829 1.00 97.94 69 TRP A O 1
ATOM 562 N N . ALA A 1 70 ? -6.079 7.063 5.466 1.00 97.62 70 ALA A N 1
ATOM 563 C CA . ALA A 1 70 ? -5.695 5.666 5.661 1.00 97.62 70 ALA A CA 1
ATOM 564 C C . ALA A 1 70 ? -6.126 5.153 7.048 1.00 97.62 70 ALA A C 1
ATOM 566 O O . ALA A 1 70 ? -6.693 4.064 7.164 1.00 97.62 70 ALA A O 1
ATOM 567 N N . THR A 1 71 ? -5.968 5.985 8.081 1.00 98.38 71 THR A N 1
ATOM 568 C CA . THR A 1 71 ? -6.409 5.723 9.459 1.00 98.38 71 THR A CA 1
ATOM 569 C C . THR A 1 71 ? -7.927 5.602 9.573 1.00 98.38 71 THR A C 1
ATOM 571 O O . THR A 1 71 ? -8.424 4.743 10.300 1.00 98.38 71 THR A O 1
ATOM 574 N N . ARG A 1 72 ? -8.703 6.421 8.848 1.00 98.62 72 ARG A N 1
ATOM 575 C CA . ARG A 1 72 ? -10.170 6.291 8.815 1.00 98.62 72 ARG A CA 1
ATOM 576 C C . ARG A 1 72 ? -10.606 4.962 8.201 1.00 98.62 72 ARG A C 1
ATOM 578 O O . ARG A 1 72 ? -11.495 4.325 8.760 1.00 98.62 72 ARG A O 1
ATOM 585 N N . VAL A 1 73 ? -9.970 4.532 7.110 1.00 98.19 73 VAL A N 1
ATOM 586 C CA . VAL A 1 73 ? -10.242 3.233 6.468 1.00 98.19 73 VAL A CA 1
ATOM 587 C C . VAL A 1 73 ? -9.898 2.074 7.410 1.00 98.19 73 VAL A C 1
ATOM 589 O O . VAL A 1 73 ? -10.679 1.133 7.541 1.00 98.19 73 VAL A O 1
ATOM 592 N N . ALA A 1 74 ? -8.789 2.171 8.150 1.00 98.19 74 ALA A N 1
ATOM 593 C CA . ALA A 1 74 ? -8.344 1.139 9.090 1.00 98.19 74 ALA A CA 1
ATOM 594 C C . ALA A 1 74 ? -9.303 0.887 10.275 1.00 98.19 74 ALA A C 1
ATOM 596 O O . ALA A 1 74 ? -9.164 -0.101 10.993 1.00 98.19 74 ALA A O 1
ATOM 597 N N . LYS A 1 75 ? -10.301 1.751 10.499 1.00 98.50 75 LYS A N 1
ATOM 598 C CA . LYS A 1 75 ? -11.339 1.525 11.521 1.00 98.50 75 LYS A CA 1
ATOM 599 C C . LYS A 1 75 ? -12.347 0.449 11.114 1.00 98.50 75 LYS A C 1
ATOM 601 O O . LYS A 1 75 ? -13.091 -0.049 11.960 1.00 98.50 75 LYS A O 1
ATOM 606 N N . TRP A 1 76 ? -12.420 0.109 9.831 1.00 98.38 76 TRP A N 1
ATOM 607 C CA . TRP A 1 76 ? -13.325 -0.918 9.332 1.00 98.38 76 TRP A CA 1
ATOM 608 C C . TRP A 1 76 ? -12.794 -2.317 9.652 1.00 98.38 76 TRP A C 1
ATOM 610 O O . TRP A 1 76 ? -11.594 -2.571 9.619 1.00 98.38 76 TRP A O 1
ATOM 620 N N . LYS A 1 77 ? -13.697 -3.265 9.919 1.00 97.62 77 LYS A N 1
ATOM 621 C CA . LYS A 1 77 ? -13.347 -4.661 10.233 1.00 97.62 77 LYS A CA 1
ATOM 622 C C . LYS A 1 77 ? -13.217 -5.516 8.967 1.00 97.62 77 LYS A C 1
ATOM 624 O O . LYS A 1 77 ? -13.901 -6.528 8.836 1.00 97.62 77 LYS A O 1
ATOM 629 N N . PHE A 1 78 ? -12.392 -5.091 8.010 1.00 97.81 78 PHE A N 1
ATOM 630 C CA . PHE A 1 78 ? -12.151 -5.875 6.796 1.00 97.81 78 PHE A CA 1
ATOM 631 C C . PHE A 1 78 ? -11.078 -6.946 7.011 1.00 97.81 78 PHE A C 1
ATOM 633 O O . PHE A 1 78 ? -10.210 -6.834 7.872 1.00 97.81 78 PHE A O 1
ATOM 640 N N . THR A 1 79 ? -11.141 -7.988 6.189 1.00 97.19 79 THR A N 1
ATOM 641 C CA . THR A 1 79 ? -10.149 -9.076 6.128 1.00 97.19 79 THR A CA 1
ATOM 642 C C . THR A 1 79 ? -9.579 -9.261 4.719 1.00 97.19 79 THR A C 1
ATOM 644 O O . THR A 1 79 ? -8.747 -10.140 4.480 1.00 97.19 79 THR A O 1
ATOM 647 N N . ARG A 1 80 ? -10.046 -8.445 3.769 1.00 94.81 80 ARG A N 1
ATOM 648 C CA . ARG A 1 80 ? -9.727 -8.530 2.348 1.00 94.81 80 ARG A CA 1
ATOM 649 C C . ARG A 1 80 ? -9.765 -7.142 1.715 1.00 94.81 80 ARG A C 1
ATOM 651 O O . ARG A 1 80 ? -10.653 -6.351 2.026 1.00 94.81 80 ARG A O 1
ATOM 658 N N . ILE A 1 81 ? -8.833 -6.890 0.803 1.00 93.75 81 ILE A N 1
ATOM 659 C CA . ILE A 1 81 ? -8.748 -5.692 -0.032 1.00 93.75 81 ILE A CA 1
ATOM 660 C C . ILE A 1 81 ? -8.838 -6.129 -1.496 1.00 93.75 81 ILE A C 1
ATOM 662 O O . ILE A 1 81 ? -8.146 -7.056 -1.921 1.00 93.75 81 ILE A O 1
ATOM 666 N N . ILE A 1 82 ? -9.693 -5.449 -2.260 1.00 92.50 82 ILE A N 1
ATOM 667 C CA . ILE A 1 82 ? -9.877 -5.664 -3.699 1.00 92.50 82 ILE A CA 1
ATOM 668 C C . ILE A 1 82 ? -9.388 -4.397 -4.414 1.00 92.50 82 ILE A C 1
ATOM 670 O O . ILE A 1 82 ? -10.162 -3.450 -4.563 1.00 92.50 82 ILE A O 1
ATOM 674 N N . PRO A 1 83 ? -8.096 -4.314 -4.781 1.00 89.12 83 PRO A N 1
ATOM 675 C CA . PRO A 1 83 ? -7.591 -3.201 -5.577 1.00 89.12 83 PRO A CA 1
ATOM 676 C C . PRO A 1 83 ? -8.141 -3.243 -7.011 1.00 89.12 83 PRO A C 1
ATOM 678 O O . PRO A 1 83 ? -8.655 -4.258 -7.471 1.00 89.12 83 PRO A O 1
ATOM 681 N N . CYS A 1 84 ? -7.993 -2.135 -7.740 1.00 87.88 84 CYS A N 1
ATOM 682 C CA . CYS A 1 84 ? -8.284 -2.077 -9.178 1.00 87.88 84 CYS A CA 1
ATOM 683 C C . CYS A 1 84 ? -7.149 -2.662 -10.047 1.00 87.88 84 CYS A C 1
ATOM 685 O O . CYS A 1 84 ? -7.272 -2.696 -11.271 1.00 87.88 84 CYS A O 1
ATOM 687 N N . HIS A 1 85 ? -6.031 -3.074 -9.439 1.00 82.94 85 HIS A N 1
ATOM 688 C CA . HIS A 1 85 ? -4.800 -3.483 -10.115 1.00 82.94 85 HIS A CA 1
ATOM 689 C C . HIS A 1 85 ? -4.208 -4.758 -9.496 1.00 82.94 85 HIS A C 1
ATOM 691 O O . HIS A 1 85 ? -4.314 -4.974 -8.290 1.00 82.94 85 HIS A O 1
ATOM 697 N N . PHE A 1 86 ? -3.479 -5.529 -10.311 1.00 82.88 86 PHE A N 1
ATOM 698 C CA . PHE A 1 86 ? -2.854 -6.813 -9.960 1.00 82.88 86 PHE A CA 1
ATOM 699 C C . PHE A 1 86 ? -3.866 -7.935 -9.660 1.00 82.88 86 PHE A C 1
ATOM 701 O O . PHE A 1 86 ? -4.919 -7.999 -10.287 1.00 82.88 86 PHE A O 1
ATOM 708 N N . SER A 1 87 ? -3.527 -8.875 -8.767 1.00 77.50 87 SER A N 1
ATOM 709 C CA . SER A 1 87 ? -4.302 -10.107 -8.544 1.00 77.50 87 SER A CA 1
ATOM 710 C C . SER A 1 87 ? -5.650 -9.892 -7.838 1.00 77.50 87 SER A C 1
ATOM 712 O O . SER A 1 87 ? -6.362 -10.865 -7.619 1.00 77.50 87 SER A O 1
ATOM 714 N N . ASN A 1 88 ? -6.009 -8.650 -7.481 1.00 77.75 88 ASN A N 1
ATOM 715 C CA . ASN A 1 88 ? -7.325 -8.213 -6.982 1.00 77.75 88 ASN A CA 1
ATOM 716 C C . ASN A 1 88 ? -7.957 -9.042 -5.831 1.00 77.75 88 ASN A C 1
ATOM 718 O O . ASN A 1 88 ? -9.152 -8.937 -5.560 1.00 77.75 88 ASN A O 1
ATOM 722 N N . ASP A 1 89 ? -7.170 -9.835 -5.105 1.00 88.75 89 ASP A N 1
ATOM 723 C CA . ASP A 1 89 ? -7.606 -10.618 -3.946 1.00 88.75 89 ASP A CA 1
ATOM 724 C C . ASP A 1 89 ? -6.513 -10.641 -2.877 1.00 88.75 89 ASP A C 1
ATOM 726 O O . ASP A 1 89 ? -5.751 -11.599 -2.741 1.00 88.75 89 ASP A O 1
ATOM 730 N N . ILE A 1 90 ? -6.408 -9.544 -2.130 1.00 91.75 90 ILE A N 1
ATOM 731 C CA . ILE A 1 90 ? -5.385 -9.403 -1.100 1.00 91.75 90 ILE A CA 1
ATOM 732 C C . ILE A 1 90 ? -6.021 -9.673 0.259 1.00 91.75 90 ILE A C 1
ATOM 734 O O . ILE A 1 90 ? -6.850 -8.897 0.738 1.00 91.75 90 ILE A O 1
ATOM 738 N N . ARG A 1 91 ? -5.610 -10.761 0.914 1.00 94.12 91 ARG A N 1
ATOM 739 C CA . ARG A 1 91 ? -5.948 -11.021 2.320 1.00 94.12 91 ARG A CA 1
ATOM 740 C C . ARG A 1 91 ? -5.086 -10.131 3.206 1.00 94.12 91 ARG A C 1
ATOM 742 O O . ARG A 1 91 ? -3.897 -10.391 3.371 1.00 94.12 91 ARG A O 1
ATOM 749 N N . ALA A 1 92 ? -5.687 -9.081 3.751 1.00 94.81 92 ALA A N 1
ATOM 750 C CA . ALA A 1 92 ? -5.004 -8.117 4.597 1.00 94.81 92 ALA A CA 1
ATOM 751 C C . ALA A 1 92 ? -5.930 -7.610 5.703 1.00 94.81 92 ALA A C 1
ATOM 753 O O . ALA A 1 92 ? -7.125 -7.395 5.488 1.00 94.81 92 ALA A O 1
ATOM 754 N N . SER A 1 93 ? -5.354 -7.414 6.884 1.00 97.25 93 SER A N 1
ATOM 755 C CA . SER A 1 93 ? -6.003 -6.772 8.022 1.00 97.25 93 SER A CA 1
ATOM 756 C C . SER A 1 93 ? -5.873 -5.244 7.957 1.00 97.25 93 SER A C 1
ATOM 758 O O . SER A 1 93 ? -5.024 -4.722 7.227 1.00 97.25 93 SER A O 1
ATOM 760 N N . PRO A 1 94 ? -6.633 -4.504 8.780 1.00 98.19 94 PRO A N 1
ATOM 761 C CA . PRO A 1 94 ? -6.464 -3.060 8.905 1.00 98.19 94 PRO A CA 1
ATOM 762 C C . PRO A 1 94 ? -5.068 -2.623 9.362 1.00 98.19 94 PRO A C 1
ATOM 764 O O . PRO A 1 94 ? -4.588 -1.573 8.946 1.00 98.19 94 PRO A O 1
ATOM 767 N N . ALA A 1 95 ? -4.383 -3.440 10.16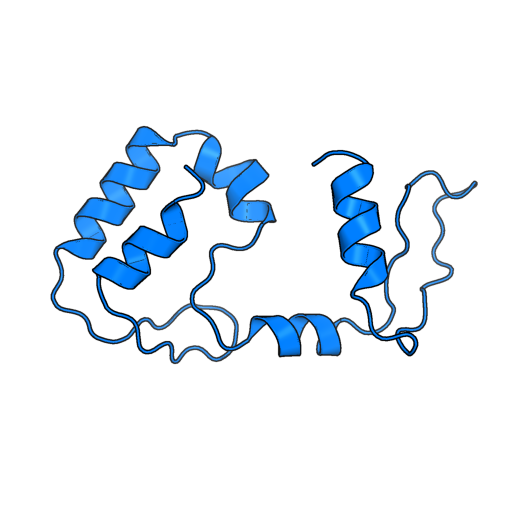7 1.00 97.25 95 ALA A N 1
ATOM 768 C CA . ALA A 1 95 ? -3.007 -3.166 10.573 1.00 97.25 95 ALA A CA 1
ATOM 769 C C . ALA A 1 95 ? -2.032 -3.305 9.391 1.00 97.25 95 ALA A C 1
ATOM 771 O O . ALA A 1 95 ? -1.182 -2.445 9.190 1.00 97.25 95 ALA A O 1
ATOM 772 N N . GLN A 1 96 ? -2.196 -4.346 8.566 1.00 96.00 96 GLN A N 1
ATOM 773 C CA . GLN A 1 96 ? -1.391 -4.525 7.350 1.00 96.00 96 GLN A CA 1
ATOM 774 C C . GLN A 1 96 ? -1.668 -3.427 6.317 1.00 96.00 96 GLN A C 1
ATOM 776 O O . GLN A 1 96 ? -0.759 -3.014 5.607 1.00 96.00 96 GLN A O 1
ATOM 781 N N . TRP A 1 97 ? -2.906 -2.928 6.257 1.00 96.12 97 TRP A N 1
ATOM 782 C CA . TRP A 1 97 ? -3.245 -1.739 5.481 1.00 96.12 97 TRP A CA 1
ATOM 783 C C . TRP A 1 97 ? -2.454 -0.515 5.923 1.00 96.12 97 TRP A C 1
ATOM 785 O O . TRP A 1 97 ? -1.843 0.118 5.075 1.00 96.12 97 TRP A O 1
ATOM 795 N N . LEU A 1 98 ? -2.410 -0.211 7.223 1.00 96.88 98 LEU A N 1
ATOM 796 C CA . LEU A 1 98 ? -1.630 0.924 7.726 1.00 96.88 98 LEU A CA 1
ATOM 797 C C . LEU A 1 98 ? -0.131 0.762 7.472 1.00 96.88 98 LEU A C 1
ATOM 799 O O . LEU A 1 98 ? 0.512 1.734 7.090 1.00 96.88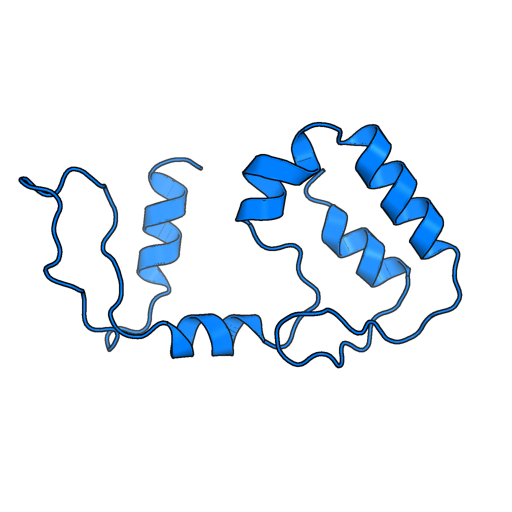 98 LEU A O 1
ATOM 803 N N . ALA A 1 99 ? 0.398 -0.458 7.590 1.00 95.31 99 ALA A N 1
ATOM 804 C CA . ALA A 1 99 ? 1.798 -0.744 7.284 1.00 95.31 99 ALA A CA 1
ATOM 805 C C . ALA A 1 99 ? 2.175 -0.369 5.835 1.00 95.31 99 ALA A C 1
ATOM 807 O O . ALA A 1 99 ? 3.298 0.044 5.565 1.00 95.31 99 ALA A O 1
ATOM 808 N N . ALA A 1 100 ? 1.227 -0.435 4.889 1.00 94.06 100 ALA A N 1
ATOM 809 C CA . ALA A 1 100 ? 1.467 -0.017 3.507 1.00 94.06 100 ALA A CA 1
ATOM 810 C C . ALA A 1 100 ? 1.704 1.500 3.349 1.00 94.06 100 ALA A C 1
ATOM 812 O O . ALA A 1 100 ? 2.184 1.913 2.295 1.00 94.06 100 ALA A O 1
ATOM 813 N N . PHE A 1 101 ? 1.391 2.307 4.372 1.00 96.06 101 PHE A N 1
ATOM 814 C CA . PHE A 1 101 ? 1.562 3.764 4.405 1.00 96.06 101 PHE A CA 1
ATOM 815 C C . PHE A 1 101 ? 2.747 4.232 5.268 1.00 96.06 101 PHE A C 1
ATOM 817 O O . PHE A 1 101 ? 2.927 5.434 5.401 1.00 96.06 101 PHE A O 1
ATOM 824 N N . GLU A 1 102 ? 3.589 3.338 5.805 1.00 94.12 102 GLU A N 1
ATOM 825 C CA . GLU A 1 102 ? 4.758 3.690 6.649 1.00 94.12 102 GLU A CA 1
ATOM 826 C C . GLU A 1 102 ? 5.841 4.528 5.937 1.00 94.12 102 GLU A C 1
ATOM 828 O O . GLU A 1 102 ? 6.814 4.948 6.558 1.00 94.12 102 GLU A O 1
ATOM 833 N N . PHE A 1 103 ? 5.697 4.757 4.629 1.00 92.94 103 PHE A N 1
ATOM 834 C CA . PHE A 1 103 ? 6.566 5.642 3.852 1.00 92.94 103 PHE A CA 1
ATOM 835 C C . PHE A 1 103 ? 6.215 7.137 4.001 1.00 92.94 103 PHE A C 1
ATOM 837 O O . PHE A 1 103 ? 6.995 7.973 3.540 1.00 92.94 103 PHE A O 1
ATOM 844 N N . LEU A 1 104 ? 5.036 7.461 4.552 1.00 93.25 104 LEU A N 1
ATOM 845 C CA . LEU A 1 104 ? 4.595 8.827 4.869 1.00 93.25 104 LEU A CA 1
ATOM 846 C C . LEU A 1 104 ? 5.125 9.261 6.236 1.00 93.25 104 LEU A C 1
ATOM 848 O O . LEU A 1 104 ? 5.550 10.434 6.326 1.00 93.25 104 LEU A O 1
#

Nearest PDB structures (foldseek):
  7stx-assembly1_B  TM=2.577E-01  e=1.746E+00  Homo sapiens

pLDDT: mean 80.24, std 17.67, range [42.97, 98.62]

Mean predicted aligned error: 9.86 Å

Radius of gyration: 17.14 Å; Cα contacts (8 Å, |Δi|>4): 85; chains: 1; bounding box: 37×28×40 Å

Secondary structure (DSSP, 8-state):
--HHHHHHHHTTS-TT-PBP----GGG-SSS--BS--HHHHHHHTTS----HHHHHHTGGGSHHHHHHHHHHHTTS--S-B--SSTTS-B---HHHHHHTTTT-

Foldseek 3Di:
DDLVVQVVVVVVDDPPFDFDPPADPPNPDPDTDTPDCVVVLVVVQADDADPVCCLPPNCVVCVPVSLVVLVVVLVDADQWAQDPDHPRTHGDHSVSSSVNSPSD

Sequence (104 aa):
VTLKSCLADLSRRPRTMEVLSGDVPLGLYPWRWARDERPSFEALRGGLLCAPILQELILNRFPEETLQWATRVAKWKFTRIIPCHFSNDIRASPAQWLAAFEFL

Organism: NCBI:txid141414